Protein AF-A0AAU9W2T2-F1 (afdb_monomer)

Structure (mmCIF, N/CA/C/O backbone):
data_AF-A0AAU9W2T2-F1
#
_entry.id   AF-A0AAU9W2T2-F1
#
loop_
_atom_site.group_PDB
_atom_site.id
_atom_site.type_symbol
_atom_site.label_atom_id
_atom_site.label_alt_id
_atom_site.label_comp_id
_atom_site.label_asym_id
_atom_site.label_entity_id
_atom_site.label_seq_id
_atom_site.pdbx_PDB_ins_code
_atom_site.Cartn_x
_atom_site.Cartn_y
_atom_site.Cartn_z
_atom_site.occupancy
_atom_site.B_iso_or_equiv
_atom_site.auth_seq_id
_atom_site.auth_comp_id
_atom_site.auth_asym_id
_atom_site.auth_atom_id
_atom_site.pdbx_PDB_model_num
ATOM 1 N N . MET A 1 1 ? -5.417 37.706 25.976 1.00 40.97 1 MET A N 1
ATOM 2 C CA . MET A 1 1 ? -5.891 36.341 25.669 1.00 40.97 1 MET A CA 1
ATOM 3 C C . MET A 1 1 ? -4.684 35.536 25.221 1.00 40.97 1 MET A C 1
ATOM 5 O O . MET A 1 1 ? -4.151 35.828 24.162 1.00 40.97 1 MET A O 1
ATOM 9 N N . LYS A 1 2 ? -4.165 34.638 26.066 1.00 41.00 2 LYS A N 1
ATOM 10 C CA . LYS A 1 2 ? -3.092 33.718 25.668 1.00 41.00 2 LYS A CA 1
ATOM 11 C C . LYS A 1 2 ? -3.765 32.559 24.941 1.00 41.00 2 LYS A C 1
ATOM 13 O O . LYS A 1 2 ? -4.546 31.849 25.563 1.00 41.00 2 LYS A O 1
ATOM 18 N N . SER A 1 3 ? -3.516 32.415 23.644 1.00 48.03 3 SER A N 1
ATOM 19 C CA . SER A 1 3 ? -3.861 31.195 22.925 1.00 48.03 3 SER A CA 1
ATOM 20 C C . SER A 1 3 ? -2.948 30.091 23.449 1.00 48.03 3 SER A C 1
ATOM 22 O O . SER A 1 3 ? -1.756 30.076 23.142 1.00 48.03 3 SER A O 1
ATOM 24 N N . SER A 1 4 ? -3.472 29.210 24.295 1.00 47.84 4 SER A N 1
ATOM 25 C CA . SER A 1 4 ? -2.827 27.928 24.542 1.00 47.84 4 SER A CA 1
ATOM 26 C C . SER A 1 4 ? -2.916 27.146 23.237 1.00 47.84 4 SER A C 1
ATOM 28 O O . SER A 1 4 ? -3.968 26.610 22.897 1.00 47.84 4 SER A O 1
ATOM 30 N N . LEU A 1 5 ? -1.836 27.154 22.460 1.00 46.38 5 LEU A N 1
ATOM 31 C CA . LEU A 1 5 ? -1.631 26.088 21.494 1.00 46.38 5 LEU A CA 1
ATOM 32 C C . LEU A 1 5 ? -1.522 24.820 22.340 1.00 46.38 5 LEU A C 1
ATOM 34 O O . LEU A 1 5 ? -0.669 24.754 23.225 1.00 46.38 5 LEU A O 1
ATOM 38 N N . ASN A 1 6 ? -2.464 23.896 22.161 1.00 53.03 6 ASN A N 1
ATOM 39 C CA . ASN A 1 6 ? -2.400 22.592 22.806 1.00 53.03 6 ASN A CA 1
ATOM 40 C C . ASN A 1 6 ? -1.033 21.965 22.494 1.00 53.03 6 ASN A C 1
ATOM 42 O O . ASN A 1 6 ? -0.514 22.148 21.390 1.00 53.03 6 ASN A O 1
ATOM 46 N N . GLU A 1 7 ? -0.456 21.259 23.469 1.00 55.50 7 GLU A N 1
ATOM 47 C CA . GLU A 1 7 ? 0.726 20.418 23.251 1.00 55.50 7 GLU A CA 1
ATOM 48 C C . GLU A 1 7 ? 0.506 19.577 21.977 1.00 55.50 7 GLU A C 1
ATOM 50 O O . GLU A 1 7 ? -0.581 19.003 21.818 1.00 55.50 7 GLU A O 1
ATOM 55 N N . PRO A 1 8 ? 1.471 19.533 21.041 1.00 56.75 8 PRO A N 1
ATOM 56 C CA . PRO A 1 8 ? 1.312 18.754 19.823 1.00 56.75 8 PRO A CA 1
ATOM 57 C C . PRO A 1 8 ? 1.123 17.278 20.187 1.00 56.75 8 PRO A C 1
ATOM 59 O O . PRO A 1 8 ? 1.849 16.735 21.021 1.00 56.75 8 PRO A O 1
ATOM 62 N N . LEU A 1 9 ? 0.142 16.625 19.559 1.00 56.12 9 LEU A N 1
ATOM 63 C CA . LEU A 1 9 ? -0.068 15.187 19.710 1.00 56.12 9 LEU A CA 1
ATOM 64 C C . LEU A 1 9 ? 1.221 14.460 19.305 1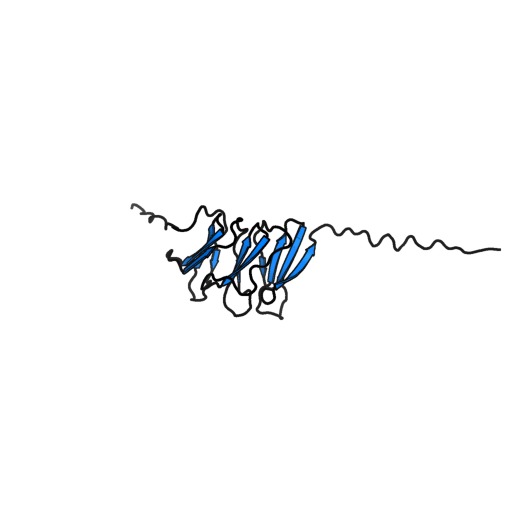.00 56.12 9 LEU A C 1
ATOM 66 O O . LEU A 1 9 ? 1.652 14.535 18.156 1.00 56.12 9 LEU A O 1
ATOM 70 N N . SER A 1 10 ? 1.849 13.782 20.266 1.00 54.06 10 SER A N 1
ATOM 71 C CA . SER A 1 10 ? 3.075 13.024 20.029 1.00 54.06 10 SER A CA 1
ATOM 72 C C . SER A 1 10 ? 2.740 11.672 19.403 1.00 54.06 10 SER A C 1
ATOM 74 O O . SER A 1 10 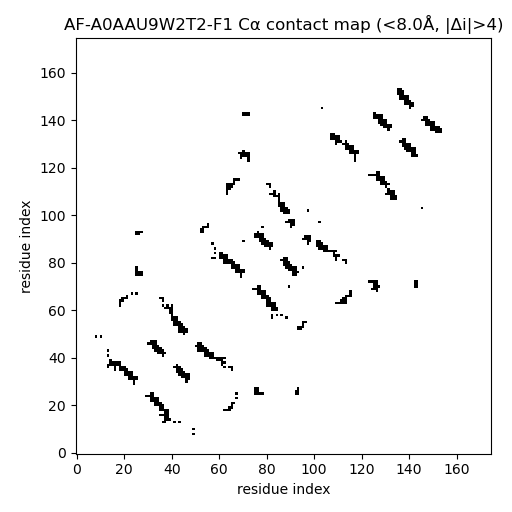? 1.938 10.896 19.929 1.00 54.06 10 SER A O 1
ATOM 76 N N . LEU A 1 11 ? 3.350 11.390 18.256 1.00 53.75 11 LEU A N 1
ATOM 77 C CA . LEU A 1 11 ? 3.197 10.145 17.516 1.00 53.75 11 LEU A CA 1
ATOM 78 C C . LEU A 1 11 ? 4.279 9.167 17.983 1.00 53.75 11 LEU A C 1
ATOM 80 O O . LEU A 1 11 ? 5.299 8.993 17.333 1.00 53.75 11 LEU A O 1
ATOM 84 N N . SER A 1 12 ? 4.075 8.585 19.166 1.00 52.84 12 SER A N 1
ATOM 85 C CA . SER A 1 12 ? 5.102 7.882 19.955 1.00 52.84 12 SER A CA 1
ATOM 86 C C . SER A 1 12 ? 5.726 6.627 19.323 1.00 52.84 12 SER A C 1
ATOM 88 O O . SER A 1 12 ? 6.608 6.036 19.938 1.00 52.84 12 SER A O 1
ATOM 90 N N . THR A 1 13 ? 5.284 6.211 18.137 1.00 58.12 13 THR A N 1
ATOM 91 C CA . THR A 1 13 ? 5.770 5.018 17.423 1.00 58.12 13 THR A CA 1
ATOM 92 C C . THR A 1 13 ? 6.345 5.307 16.039 1.00 58.12 13 THR A C 1
ATOM 94 O O . THR A 1 13 ? 6.837 4.380 15.408 1.00 58.12 13 THR A O 1
ATOM 97 N N . MET A 1 14 ? 6.326 6.559 15.570 1.00 59.22 14 MET A N 1
ATOM 98 C CA . MET A 1 14 ? 6.858 6.905 14.249 1.00 59.22 14 MET A CA 1
ATOM 99 C C . MET A 1 14 ? 8.171 7.667 14.360 1.00 59.22 14 MET A C 1
ATOM 101 O O . MET A 1 14 ? 8.325 8.549 15.210 1.00 59.22 14 MET A O 1
ATOM 105 N N . ASP A 1 15 ? 9.108 7.334 13.477 1.00 68.38 15 ASP A N 1
ATOM 106 C CA . ASP A 1 15 ? 10.300 8.147 13.242 1.00 68.38 15 ASP A CA 1
ATOM 107 C C . ASP A 1 15 ? 9.938 9.395 12.399 1.00 68.38 15 ASP A C 1
ATOM 109 O O . ASP A 1 15 ? 8.770 9.771 12.259 1.00 68.38 15 ASP A O 1
ATOM 113 N N . SER A 1 16 ? 10.932 10.073 11.822 1.00 67.88 16 SER A N 1
ATOM 114 C CA . SER A 1 16 ? 10.726 11.126 10.829 1.00 67.88 16 SER A CA 1
ATOM 115 C C . SER A 1 16 ? 9.729 10.674 9.756 1.00 67.88 16 SER A C 1
ATOM 117 O O . SER A 1 16 ? 9.884 9.604 9.161 1.00 67.88 16 SER A O 1
ATOM 119 N N . VAL A 1 17 ? 8.729 11.521 9.497 1.00 59.62 17 VAL A N 1
ATOM 120 C CA . VAL A 1 17 ? 7.664 11.309 8.508 1.00 59.62 17 VAL A CA 1
ATOM 121 C C . VAL A 1 17 ? 7.961 12.155 7.261 1.00 59.62 17 VAL A C 1
ATOM 123 O O . VAL A 1 17 ? 7.365 13.218 7.088 1.00 59.62 17 VAL A O 1
ATOM 126 N N . PRO A 1 18 ? 8.899 11.769 6.375 1.00 53.12 18 PRO A N 1
ATOM 127 C CA . PRO A 1 18 ? 8.997 12.390 5.056 1.00 53.12 18 PRO A CA 1
ATOM 128 C C . PRO A 1 18 ? 7.986 11.792 4.069 1.00 53.12 18 PRO A C 1
ATOM 130 O O . PRO A 1 18 ? 7.901 12.257 2.933 1.00 53.12 18 PRO A O 1
ATOM 133 N N . GLY A 1 19 ? 7.261 10.749 4.488 1.00 61.41 19 GLY A N 1
ATOM 134 C CA . GLY A 1 19 ? 6.254 10.057 3.703 1.00 61.41 19 GLY A CA 1
ATOM 135 C C . GLY A 1 19 ? 4.952 10.839 3.548 1.00 61.41 19 GLY A C 1
ATOM 136 O O . GLY A 1 19 ? 4.749 11.929 4.084 1.00 61.41 19 GLY A O 1
ATOM 137 N N . GLN A 1 20 ? 4.041 10.256 2.777 1.00 74.56 20 GLN A N 1
ATOM 138 C CA . GLN A 1 20 ? 2.715 10.810 2.563 1.00 74.56 20 GLN A CA 1
ATOM 139 C C . GLN A 1 20 ?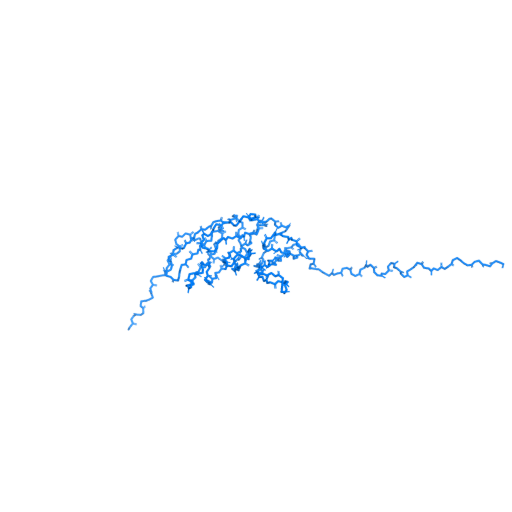 1.818 10.570 3.783 1.00 74.56 20 GLN A C 1
ATOM 141 O O . GLN A 1 20 ? 1.773 9.463 4.314 1.00 74.56 20 GLN A O 1
ATOM 146 N N . VAL A 1 21 ? 1.056 11.595 4.166 1.00 86.88 21 VAL A N 1
ATOM 147 C CA . VAL A 1 21 ? -0.071 11.477 5.098 1.00 86.88 21 VAL A CA 1
ATOM 148 C C . VAL A 1 21 ? -1.365 11.539 4.295 1.00 86.88 21 VAL A C 1
ATOM 150 O O . VAL A 1 21 ? -1.490 12.371 3.389 1.00 86.88 21 VAL A O 1
ATOM 153 N N . ILE A 1 22 ? -2.320 10.671 4.613 1.00 91.56 22 ILE A N 1
ATOM 154 C CA . ILE A 1 22 ? -3.661 10.679 4.018 1.00 91.56 22 ILE A CA 1
ATOM 155 C C . ILE A 1 22 ? -4.730 10.691 5.106 1.00 91.56 22 ILE A C 1
ATOM 157 O O . ILE A 1 22 ? -4.485 10.263 6.232 1.00 91.56 22 ILE A O 1
ATOM 161 N N . ILE A 1 23 ? -5.911 11.187 4.742 1.00 94.06 23 ILE A N 1
ATOM 162 C CA . ILE A 1 23 ? -7.109 11.144 5.576 1.00 94.06 23 ILE A CA 1
ATOM 163 C C . ILE A 1 23 ? -8.196 10.425 4.783 1.00 94.06 23 ILE A C 1
ATOM 165 O O . ILE A 1 23 ? -8.497 10.841 3.662 1.00 94.06 23 ILE A O 1
ATOM 169 N N . SER A 1 24 ? -8.750 9.354 5.343 1.00 92.56 24 SER A N 1
ATOM 170 C CA . SER A 1 24 ? -9.819 8.556 4.735 1.00 92.56 24 SER A CA 1
ATOM 171 C C . SER A 1 24 ? -10.586 7.813 5.819 1.00 92.56 24 SER A C 1
ATOM 173 O O . SER A 1 24 ? -9.996 7.469 6.834 1.00 92.56 24 SER A O 1
ATOM 175 N N . ASP A 1 25 ? -11.864 7.542 5.572 1.00 93.81 25 ASP A N 1
ATOM 176 C CA . ASP A 1 25 ? -12.623 6.529 6.312 1.00 93.81 25 ASP A CA 1
ATOM 177 C C . ASP A 1 25 ? -12.106 5.162 5.850 1.00 93.81 25 ASP A C 1
ATOM 179 O O . ASP A 1 25 ? -12.446 4.699 4.756 1.00 93.81 25 ASP A O 1
ATOM 183 N N . VAL A 1 26 ? -11.127 4.616 6.568 1.00 93.00 26 VAL A N 1
ATOM 184 C CA . VAL A 1 26 ? -10.370 3.431 6.133 1.00 93.00 26 VAL A CA 1
ATOM 185 C C . VAL A 1 26 ? -10.959 2.145 6.703 1.00 93.00 26 VAL A C 1
ATOM 187 O O . VAL A 1 26 ? -10.819 1.088 6.096 1.00 93.00 26 VAL A O 1
ATOM 190 N N . ASN A 1 27 ? -11.646 2.234 7.841 1.00 91.25 27 ASN A N 1
ATOM 191 C CA . ASN A 1 27 ? -12.319 1.106 8.481 1.00 91.25 27 ASN A CA 1
ATOM 192 C C . ASN A 1 27 ? -13.841 1.086 8.218 1.00 91.25 27 ASN A C 1
ATOM 194 O O . ASN A 1 27 ? -14.520 0.167 8.674 1.00 91.25 27 ASN A O 1
ATOM 198 N N . GLN A 1 28 ? -14.368 2.072 7.482 1.00 90.88 28 GLN A N 1
ATOM 199 C CA . GLN A 1 28 ? -15.783 2.228 7.128 1.00 90.88 28 GLN A CA 1
ATOM 200 C C . GLN A 1 28 ? -16.728 2.368 8.323 1.00 90.88 28 GLN A C 1
ATOM 202 O O . GLN A 1 28 ? -17.898 1.974 8.256 1.00 90.88 28 GLN A O 1
ATOM 207 N N . ASP A 1 29 ? -16.248 2.945 9.424 1.00 92.38 29 ASP A N 1
ATOM 208 C CA . ASP A 1 29 ? -17.088 3.236 10.585 1.00 92.38 29 ASP A CA 1
ATOM 209 C C . ASP A 1 29 ? -17.856 4.571 10.460 1.00 92.38 29 ASP A C 1
ATOM 211 O O . ASP A 1 29 ? -18.717 4.883 11.295 1.00 92.38 29 ASP A O 1
ATOM 215 N N . GLY A 1 30 ? -17.615 5.325 9.381 1.00 93.94 30 GLY A N 1
ATOM 216 C CA . GLY A 1 30 ? -18.230 6.621 9.100 1.00 93.94 30 GLY A CA 1
ATOM 217 C C . GLY A 1 30 ? -17.481 7.811 9.705 1.00 93.94 30 GLY A C 1
ATOM 218 O O . GLY A 1 30 ? -17.946 8.952 9.576 1.00 93.94 30 GLY A O 1
ATOM 219 N N . LEU A 1 31 ? -16.351 7.576 10.371 1.00 94.94 31 LEU A N 1
ATOM 220 C CA . LEU A 1 31 ? -15.393 8.585 10.808 1.00 94.94 31 LEU A CA 1
ATOM 221 C C . LEU A 1 31 ? -14.164 8.569 9.889 1.00 94.94 31 LEU A C 1
ATOM 223 O O . LEU A 1 31 ? -14.071 7.788 8.957 1.00 94.94 31 LEU A O 1
ATOM 227 N N . LEU A 1 32 ? -13.281 9.556 10.053 1.00 95.25 32 LEU A N 1
ATOM 228 C CA . LEU A 1 32 ? -12.062 9.646 9.251 1.00 95.25 32 LEU A CA 1
ATOM 229 C C . LEU A 1 32 ? -10.858 9.250 10.096 1.00 95.25 32 LEU A C 1
ATOM 231 O O . LEU A 1 32 ? -10.692 9.737 11.219 1.00 95.25 32 LEU A O 1
ATOM 235 N N . GLU A 1 33 ? -9.944 8.510 9.487 1.00 95.44 33 GLU A N 1
ATOM 236 C CA . GLU A 1 33 ? -8.657 8.159 10.063 1.00 95.44 33 GLU A CA 1
ATOM 237 C C . GLU A 1 33 ? -7.524 8.870 9.324 1.00 95.44 33 GLU A C 1
ATOM 239 O O . GLU A 1 33 ? -7.611 9.225 8.147 1.00 95.44 33 GLU A O 1
ATOM 244 N N . ILE A 1 34 ? -6.427 9.076 10.040 1.00 94.06 34 ILE A N 1
ATOM 245 C CA . ILE A 1 34 ? -5.150 9.561 9.542 1.00 94.06 34 ILE A CA 1
ATOM 246 C C . ILE A 1 34 ? -4.253 8.346 9.353 1.00 94.06 34 ILE A C 1
ATOM 248 O O . ILE A 1 34 ? -3.947 7.656 10.327 1.00 94.06 34 ILE A O 1
ATOM 252 N N . LEU A 1 35 ? -3.773 8.133 8.131 1.00 93.56 35 LEU A N 1
ATOM 253 C CA . LEU A 1 35 ? -2.706 7.175 7.873 1.00 93.56 35 LEU A CA 1
ATOM 254 C C . LEU A 1 35 ? -1.415 7.916 7.561 1.00 93.56 35 LEU A C 1
ATOM 256 O O . LEU A 1 35 ? -1.389 8.844 6.745 1.00 93.56 35 LEU A O 1
ATOM 260 N N . ALA A 1 36 ? -0.337 7.482 8.198 1.00 90.69 36 ALA A N 1
ATOM 261 C CA . ALA A 1 36 ? 0.998 8.014 7.991 1.00 90.69 36 ALA A CA 1
ATOM 262 C C . ALA A 1 36 ? 2.008 6.871 7.888 1.00 90.69 36 ALA A C 1
ATOM 264 O O . ALA A 1 36 ? 1.841 5.830 8.522 1.00 90.69 36 ALA A O 1
ATOM 265 N N . ILE A 1 37 ? 3.065 7.092 7.107 1.00 87.44 37 ILE A N 1
ATOM 266 C CA . ILE A 1 37 ? 4.187 6.164 6.953 1.00 87.44 37 ILE A CA 1
ATOM 267 C C . ILE A 1 37 ? 5.514 6.868 7.254 1.00 87.44 37 ILE A C 1
ATOM 269 O O . ILE A 1 37 ? 5.734 7.993 6.792 1.00 87.44 37 ILE A O 1
ATOM 273 N N . ASP A 1 38 ? 6.378 6.235 8.048 1.00 84.25 38 ASP A N 1
ATOM 274 C CA . ASP A 1 38 ? 7.710 6.754 8.384 1.00 84.25 38 ASP A CA 1
ATOM 275 C C . ASP A 1 38 ? 8.822 6.174 7.486 1.00 84.25 38 ASP A C 1
ATOM 277 O O . ASP A 1 38 ? 8.590 5.333 6.618 1.00 84.25 38 ASP A O 1
ATOM 281 N N . ASN A 1 39 ? 10.058 6.644 7.677 1.00 79.75 39 ASN A N 1
ATOM 282 C CA . ASN A 1 39 ? 11.232 6.154 6.936 1.00 79.75 39 ASN A CA 1
ATOM 283 C C . ASN A 1 39 ? 11.614 4.697 7.207 1.00 79.75 39 ASN A C 1
ATOM 285 O O . ASN A 1 39 ? 12.401 4.130 6.446 1.00 79.75 39 ASN A O 1
ATOM 289 N N . SER A 1 40 ? 11.122 4.141 8.310 1.00 81.19 40 SER A N 1
ATOM 290 C CA . SER A 1 40 ? 11.358 2.758 8.714 1.00 81.19 40 SER A CA 1
ATOM 291 C C . SER A 1 40 ? 10.245 1.830 8.223 1.00 81.19 40 SER A C 1
ATOM 293 O O . SER A 1 40 ? 10.204 0.674 8.636 1.00 81.19 40 SER A O 1
ATOM 295 N N . ASP A 1 41 ? 9.367 2.331 7.344 1.00 84.12 41 ASP A N 1
ATOM 296 C CA . ASP A 1 41 ? 8.239 1.610 6.760 1.00 84.12 41 ASP A CA 1
ATOM 297 C C . ASP A 1 41 ? 7.197 1.158 7.791 1.00 84.12 41 ASP A C 1
ATOM 299 O O . ASP A 1 41 ? 6.430 0.216 7.564 1.00 84.12 41 ASP A O 1
ATOM 303 N N . ASN A 1 42 ? 7.129 1.877 8.915 1.00 89.38 42 ASN A N 1
ATOM 304 C CA . ASN A 1 42 ? 6.028 1.754 9.856 1.00 89.38 42 ASN A CA 1
ATOM 305 C C . ASN A 1 42 ? 4.855 2.593 9.369 1.00 89.38 42 ASN A C 1
ATOM 307 O O . ASN A 1 42 ? 4.988 3.788 9.094 1.00 89.38 42 ASN A O 1
ATOM 311 N N . ILE A 1 43 ? 3.697 1.956 9.309 1.00 91.81 43 ILE A N 1
ATOM 312 C CA . ILE A 1 43 ? 2.418 2.552 8.973 1.00 91.81 43 ILE A CA 1
ATOM 313 C C . ILE A 1 43 ? 1.615 2.651 10.260 1.00 91.81 43 ILE A C 1
ATOM 315 O O . ILE A 1 43 ? 1.415 1.654 10.954 1.00 91.81 43 ILE A O 1
ATOM 319 N N . ALA A 1 44 ? 1.129 3.848 10.559 1.00 92.94 44 ALA A N 1
ATOM 320 C CA . ALA A 1 44 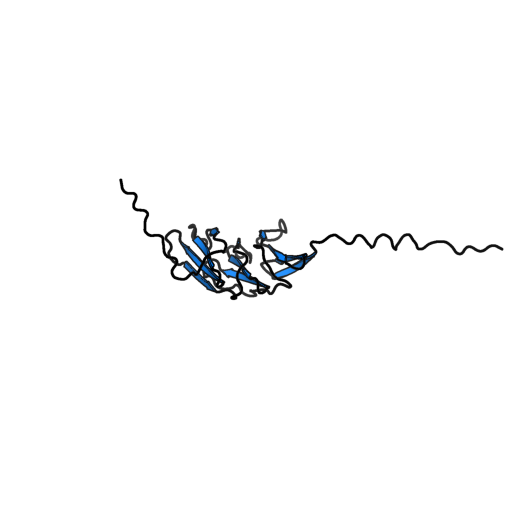? 0.199 4.077 11.651 1.00 92.94 44 ALA A CA 1
ATOM 321 C C . ALA A 1 44 ? -1.134 4.563 11.094 1.00 92.94 44 ALA A C 1
ATOM 323 O O . ALA A 1 44 ? -1.162 5.509 10.301 1.00 92.94 44 ALA A O 1
ATOM 324 N N . CYS A 1 45 ? -2.220 3.959 11.565 1.00 94.62 45 CYS A N 1
ATOM 325 C CA . CYS A 1 45 ? -3.578 4.437 11.364 1.00 94.62 45 CYS A CA 1
ATOM 326 C C . CYS A 1 45 ? -4.143 4.938 12.690 1.00 94.62 45 CYS A C 1
ATOM 328 O O . CYS A 1 45 ? -4.116 4.236 13.708 1.00 94.62 45 CYS A O 1
ATOM 330 N N . LYS A 1 46 ? -4.635 6.174 12.696 1.00 94.19 46 LYS A N 1
ATOM 331 C CA . LYS A 1 46 ? -5.137 6.845 13.893 1.00 94.19 46 LYS A CA 1
ATOM 332 C C . LYS A 1 46 ? -6.462 7.526 13.640 1.00 94.19 46 LYS A C 1
ATOM 334 O O . LYS A 1 46 ? -6.654 8.096 12.578 1.00 94.19 46 LYS A O 1
ATOM 339 N N . ASP A 1 47 ? -7.319 7.579 14.649 1.00 93.81 47 ASP A N 1
ATOM 340 C CA . ASP A 1 47 ? -8.488 8.455 14.586 1.00 93.81 47 ASP A CA 1
ATOM 341 C C . ASP A 1 47 ? -8.070 9.944 14.617 1.00 93.81 47 ASP A C 1
ATOM 343 O O . ASP A 1 47 ? -6.925 10.297 14.936 1.00 93.81 47 ASP A O 1
ATOM 347 N N . LEU A 1 48 ? -9.011 10.853 14.337 1.00 91.50 48 LEU A N 1
ATOM 348 C CA . LEU A 1 48 ? -8.757 12.304 14.396 1.00 91.50 48 LEU A CA 1
ATOM 349 C C . LEU A 1 48 ? -8.394 12.829 15.799 1.00 91.50 48 LEU A C 1
ATOM 351 O O . LEU A 1 48 ? -7.942 13.968 15.925 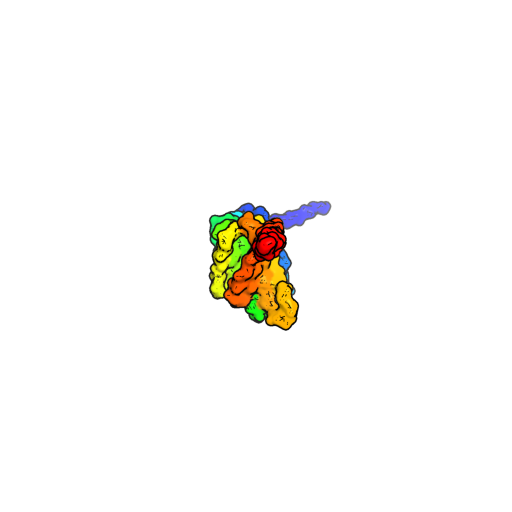1.00 91.50 48 LEU A O 1
ATOM 355 N N . ASN A 1 49 ? -8.577 12.029 16.853 1.00 89.88 49 ASN A N 1
ATOM 356 C CA . ASN A 1 49 ? -8.176 12.364 18.220 1.00 89.88 49 ASN A CA 1
ATOM 357 C C . ASN A 1 49 ? -6.753 11.871 18.548 1.00 89.88 49 ASN A C 1
ATOM 359 O O . ASN A 1 49 ? -6.254 12.112 19.649 1.00 89.88 49 ASN A O 1
ATOM 363 N N . GLY A 1 50 ? -6.087 11.191 17.609 1.00 86.50 50 GLY A N 1
ATOM 364 C CA . GLY A 1 50 ? -4.740 10.648 17.758 1.00 86.50 50 GLY A CA 1
ATOM 365 C C . GLY A 1 50 ? -4.673 9.266 18.419 1.00 86.50 50 GLY A C 1
ATOM 366 O O . GLY A 1 50 ? -3.559 8.790 18.690 1.00 86.50 50 GLY A O 1
ATOM 367 N N . LYS A 1 51 ? -5.816 8.615 18.672 1.00 91.69 51 LYS A N 1
ATOM 368 C CA . LYS A 1 51 ? -5.885 7.238 19.177 1.00 91.69 51 LYS A CA 1
ATOM 369 C C . LYS A 1 51 ? -5.442 6.277 18.078 1.00 91.69 51 LYS A C 1
ATOM 371 O O . LYS A 1 51 ? -5.895 6.382 16.945 1.00 91.69 51 LYS A O 1
ATOM 376 N N . MET A 1 52 ? -4.576 5.327 18.428 1.00 93.50 52 MET A N 1
ATOM 377 C CA . MET A 1 52 ? -4.157 4.273 17.504 1.00 93.50 52 MET A CA 1
ATOM 378 C C . MET A 1 52 ? -5.329 3.345 17.175 1.00 93.50 52 MET A C 1
ATOM 380 O O . MET A 1 52 ? -5.963 2.818 18.094 1.00 93.50 52 MET A O 1
ATOM 384 N N . VAL A 1 53 ? -5.593 3.164 15.881 1.00 94.31 53 VAL A N 1
ATOM 385 C CA . VAL A 1 53 ? -6.517 2.154 15.348 1.00 94.31 53 VAL A CA 1
ATOM 386 C C . VAL A 1 53 ? -5.734 0.868 15.101 1.00 94.31 53 VAL A C 1
ATOM 388 O O . VAL A 1 53 ? -6.024 -0.150 15.722 1.00 94.31 53 VAL A O 1
ATOM 391 N N . TRP A 1 54 ? -4.676 0.948 14.293 1.00 96.06 54 TRP A N 1
ATOM 392 C CA . TRP A 1 54 ? -3.739 -0.145 14.044 1.00 96.06 54 TRP A CA 1
ATOM 393 C C . TRP A 1 54 ? -2.361 0.389 13.648 1.00 96.06 54 TRP A C 1
ATOM 395 O O . TRP A 1 54 ? -2.203 1.544 13.245 1.00 96.06 54 TRP A O 1
ATOM 405 N N . GLU A 1 55 ? -1.360 -0.479 13.754 1.00 94.81 55 GLU A N 1
ATOM 406 C CA . GLU A 1 55 ? -0.006 -0.245 13.265 1.00 94.81 55 GLU A CA 1
ATOM 407 C C . GLU A 1 55 ? 0.494 -1.476 12.509 1.00 94.81 55 GLU A C 1
ATOM 409 O O . GLU A 1 55 ? 0.173 -2.612 12.862 1.00 94.81 55 GLU A O 1
ATOM 414 N N . ALA A 1 56 ? 1.272 -1.242 11.460 1.00 93.94 56 ALA A N 1
ATOM 415 C CA . ALA A 1 56 ? 1.867 -2.288 10.645 1.00 93.94 56 ALA A CA 1
ATOM 416 C C . ALA A 1 56 ? 3.274 -1.877 10.219 1.00 93.94 56 ALA A C 1
ATOM 418 O O . ALA A 1 56 ? 3.570 -0.695 10.071 1.00 93.94 56 ALA A O 1
ATOM 419 N N . THR A 1 57 ? 4.133 -2.857 9.970 1.00 91.81 57 THR A N 1
ATOM 420 C CA . THR A 1 57 ? 5.458 -2.624 9.392 1.00 91.81 57 THR A CA 1
ATOM 421 C C . THR A 1 57 ? 5.521 -3.355 8.064 1.00 91.81 57 THR A C 1
ATOM 423 O O . THR A 1 57 ? 5.322 -4.573 8.014 1.00 91.81 57 THR A O 1
ATOM 426 N N . VAL A 1 58 ? 5.785 -2.616 6.990 1.00 88.38 58 VAL A N 1
ATOM 427 C CA . VAL A 1 58 ? 6.124 -3.196 5.684 1.00 88.38 58 VAL A CA 1
ATOM 428 C C . VAL A 1 58 ? 7.646 -3.231 5.518 1.00 88.38 58 VAL A C 1
ATOM 430 O O . VAL A 1 58 ? 8.382 -2.820 6.413 1.00 88.38 58 VAL A O 1
ATOM 433 N N . SER A 1 59 ? 8.158 -3.838 4.445 1.00 83.69 59 SER A N 1
ATOM 434 C CA . SER A 1 59 ? 9.603 -4.074 4.317 1.00 83.69 59 SER A CA 1
ATOM 435 C C . SER A 1 59 ? 10.444 -2.796 4.421 1.00 83.69 59 SER A C 1
ATOM 437 O O . SER A 1 59 ? 10.107 -1.785 3.819 1.00 83.69 59 SER A O 1
ATOM 439 N N . SER A 1 60 ? 11.577 -2.891 5.132 1.00 69.75 60 SER A N 1
ATOM 440 C CA . SER A 1 60 ? 12.437 -1.783 5.581 1.00 69.75 60 SER A CA 1
ATOM 441 C C . SER A 1 60 ? 13.344 -1.198 4.479 1.00 69.75 60 SER A C 1
ATOM 443 O O . SER A 1 60 ? 14.573 -1.340 4.526 1.00 69.75 60 SER A O 1
ATOM 445 N N . SER A 1 61 ? 12.765 -0.600 3.444 1.00 70.12 61 SER A N 1
ATOM 446 C CA . SER A 1 61 ? 13.502 -0.023 2.309 1.00 70.12 61 SER A CA 1
ATOM 447 C C . SER A 1 61 ? 13.065 1.382 1.883 1.00 70.12 61 SER A C 1
ATOM 449 O O . SER A 1 61 ? 13.564 1.882 0.876 1.00 70.12 61 SER A O 1
ATOM 451 N N . SER A 1 62 ? 12.229 2.042 2.680 1.00 73.19 62 SER A N 1
ATOM 452 C CA . SER A 1 62 ? 11.528 3.296 2.409 1.00 73.19 62 SER A CA 1
ATOM 453 C C . SER A 1 62 ? 10.422 3.178 1.354 1.00 73.19 62 SER A C 1
ATOM 455 O O . SER A 1 62 ? 10.604 2.661 0.247 1.00 73.19 62 SER A O 1
ATOM 457 N N . ALA A 1 63 ? 9.254 3.708 1.704 1.00 76.69 63 ALA A N 1
ATOM 458 C CA . ALA A 1 63 ? 8.052 3.697 0.889 1.00 76.69 63 ALA A CA 1
ATOM 459 C C . ALA A 1 63 ? 7.885 4.944 0.011 1.00 76.69 63 ALA A C 1
ATOM 461 O O . ALA A 1 63 ? 8.243 6.066 0.363 1.00 76.69 63 ALA A O 1
ATOM 462 N N . SER A 1 64 ? 7.248 4.745 -1.142 1.00 76.50 64 SER A N 1
ATOM 463 C CA . SER A 1 64 ? 6.925 5.792 -2.123 1.00 76.50 64 SER A CA 1
ATOM 464 C C . SER A 1 64 ? 5.618 6.553 -1.832 1.00 76.50 64 SER A C 1
ATOM 466 O O . SER A 1 64 ? 5.286 7.506 -2.543 1.00 76.50 64 SER A O 1
ATOM 468 N N . GLY A 1 65 ? 4.868 6.148 -0.802 1.00 85.81 65 GLY A N 1
ATOM 469 C CA . GLY A 1 65 ? 3.603 6.753 -0.372 1.00 85.81 65 GLY A CA 1
ATOM 470 C C . GLY A 1 65 ? 2.495 5.722 -0.144 1.00 85.81 65 GLY A C 1
ATOM 471 O O . GLY A 1 65 ? 2.706 4.523 -0.327 1.00 85.81 65 GLY A O 1
ATOM 472 N N . ILE A 1 66 ? 1.314 6.213 0.243 1.00 90.88 66 ILE A N 1
ATOM 473 C CA . ILE A 1 66 ? 0.142 5.400 0.595 1.00 90.88 66 ILE A CA 1
ATOM 474 C C . ILE A 1 66 ? -1.086 5.813 -0.229 1.00 90.88 66 ILE A C 1
ATOM 476 O O . ILE A 1 66 ? -1.291 6.992 -0.549 1.00 90.88 66 ILE A O 1
ATOM 480 N N . ARG A 1 67 ? -1.907 4.838 -0.614 1.00 93.81 67 ARG A N 1
ATOM 481 C CA . ARG A 1 67 ? -3.215 5.032 -1.262 1.00 93.81 67 ARG A CA 1
ATOM 482 C C . ARG A 1 67 ? -4.254 4.181 -0.551 1.00 93.81 67 ARG A C 1
ATOM 484 O O . ARG A 1 67 ? -3.892 3.154 0.001 1.00 93.81 67 ARG A O 1
ATOM 491 N N . VAL A 1 68 ? -5.514 4.606 -0.588 1.00 93.81 68 VAL A N 1
ATOM 492 C CA . VAL A 1 68 ? -6.635 3.849 -0.022 1.00 93.81 68 VAL A CA 1
ATOM 493 C C . VAL A 1 68 ? -7.687 3.623 -1.096 1.00 93.81 68 VAL A C 1
ATOM 495 O O . VAL A 1 68 ? -8.040 4.571 -1.804 1.00 93.81 68 VAL A O 1
ATOM 498 N N . ALA A 1 69 ? -8.123 2.375 -1.251 1.00 93.25 69 ALA A N 1
ATOM 499 C CA . ALA A 1 69 ? -9.188 1.966 -2.162 1.00 93.25 69 ALA A CA 1
ATOM 500 C C . ALA A 1 69 ? -9.655 0.538 -1.844 1.00 93.25 69 ALA A C 1
ATOM 502 O O . ALA A 1 69 ? -8.905 -0.215 -1.242 1.00 93.25 69 ALA A O 1
ATOM 503 N N . ASP A 1 70 ? -10.834 0.174 -2.343 1.00 93.44 70 ASP A N 1
ATOM 504 C CA . ASP A 1 70 ? -11.319 -1.209 -2.445 1.00 93.44 70 ASP A CA 1
ATOM 505 C C . ASP A 1 70 ? -10.547 -1.948 -3.557 1.00 93.44 70 ASP A C 1
ATOM 507 O O . ASP A 1 70 ? -10.808 -1.788 -4.761 1.00 93.44 70 ASP A O 1
ATOM 511 N N . VAL A 1 71 ? -9.495 -2.652 -3.155 1.00 94.38 71 VAL A N 1
ATOM 512 C CA . VAL A 1 71 ? -8.538 -3.353 -4.012 1.00 94.38 71 VAL A CA 1
ATOM 513 C C . VAL A 1 71 ? -9.019 -4.753 -4.336 1.00 94.38 71 VAL A C 1
ATOM 515 O O . VAL A 1 71 ? -8.791 -5.197 -5.460 1.00 94.38 71 VAL A O 1
ATOM 518 N N . ASP A 1 72 ? -9.662 -5.460 -3.414 1.00 92.44 72 ASP A N 1
ATOM 519 C CA . ASP A 1 72 ? -10.124 -6.828 -3.663 1.00 92.44 72 ASP A CA 1
ATOM 520 C C . ASP A 1 72 ? -11.610 -6.926 -4.051 1.00 92.44 72 ASP A C 1
ATOM 522 O O . ASP A 1 72 ? -12.053 -7.970 -4.530 1.00 92.44 72 ASP A O 1
ATOM 526 N N . GLY A 1 73 ? -12.353 -5.822 -4.011 1.00 90.38 73 GLY A N 1
ATOM 527 C CA . GLY A 1 73 ? -13.746 -5.751 -4.441 1.00 90.38 73 GLY A CA 1
ATOM 528 C C . GL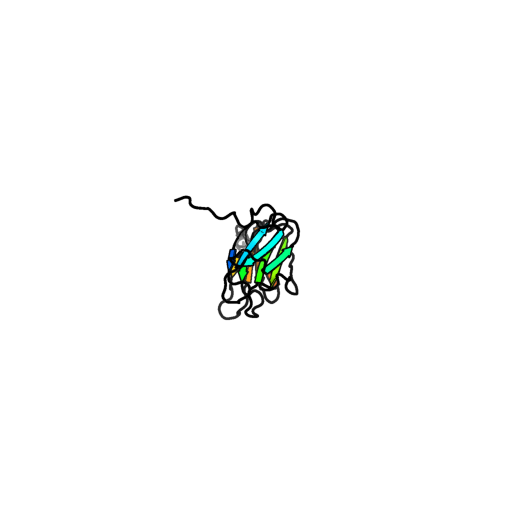Y A 1 73 ? -14.737 -6.283 -3.412 1.00 90.38 73 GLY A C 1
ATOM 529 O O . GLY A 1 73 ? -15.892 -6.526 -3.789 1.00 90.38 73 GLY A O 1
ATOM 530 N N . ASP A 1 74 ? -14.321 -6.516 -2.166 1.00 91.25 74 ASP A N 1
ATOM 531 C CA . ASP A 1 74 ? -15.204 -6.973 -1.091 1.00 91.25 74 ASP A CA 1
ATOM 532 C C . ASP A 1 74 ? -16.053 -5.838 -0.486 1.00 91.25 74 ASP A C 1
ATOM 534 O O . ASP A 1 74 ? -17.041 -6.087 0.217 1.00 91.25 74 ASP A O 1
ATOM 538 N N . GLY A 1 75 ? -15.738 -4.598 -0.863 1.00 89.44 75 GLY A N 1
ATOM 539 C CA . GLY A 1 75 ? -16.427 -3.395 -0.439 1.00 89.44 75 GLY A CA 1
ATOM 540 C C . GLY A 1 75 ? -15.821 -2.737 0.793 1.00 89.44 75 GLY A C 1
ATOM 541 O O . GLY A 1 75 ? -16.310 -1.663 1.133 1.00 89.44 75 GLY A O 1
ATOM 542 N N . PHE A 1 76 ? -14.790 -3.310 1.418 1.00 92.25 76 PHE A N 1
ATOM 543 C CA . PHE A 1 76 ? -13.937 -2.678 2.423 1.00 92.25 76 PHE A CA 1
ATOM 544 C C . PHE A 1 76 ? -12.795 -1.900 1.746 1.00 92.25 76 PHE A C 1
ATOM 546 O O . PHE A 1 76 ? -12.656 -1.895 0.526 1.00 92.25 76 PHE A O 1
ATOM 553 N N . MET A 1 77 ? -12.099 -1.057 2.514 1.00 94.38 77 MET A N 1
ATOM 554 C CA . MET A 1 77 ? -10.985 -0.264 1.987 1.00 94.38 77 MET A CA 1
ATOM 555 C C . MET A 1 77 ? -9.659 -0.892 2.401 1.00 94.38 77 MET A C 1
ATOM 557 O O . MET A 1 77 ? -9.479 -1.249 3.562 1.00 94.38 77 MET A O 1
ATOM 561 N N . GLU A 1 78 ? -8.678 -0.868 1.503 1.00 96.31 78 GLU A N 1
ATOM 562 C CA . GLU A 1 78 ? -7.315 -1.305 1.783 1.00 96.31 78 GLU A CA 1
ATOM 563 C C . GLU A 1 78 ? -6.311 -0.167 1.640 1.00 96.31 78 GLU A C 1
ATOM 565 O O . GLU A 1 78 ? -6.440 0.717 0.789 1.00 96.31 78 GLU A O 1
ATOM 570 N N . ALA A 1 79 ? -5.239 -0.237 2.425 1.00 95.50 79 ALA A N 1
ATOM 571 C CA . ALA A 1 79 ? -4.054 0.589 2.275 1.00 95.50 79 ALA A CA 1
ATOM 572 C C . ALA A 1 79 ? -3.055 -0.054 1.300 1.00 95.50 79 ALA A C 1
ATOM 574 O O . ALA A 1 79 ? -2.519 -1.132 1.549 1.00 95.50 79 ALA A O 1
ATOM 575 N N . VAL A 1 80 ? -2.741 0.644 0.210 1.00 95.75 80 VAL A N 1
ATOM 576 C CA . VAL A 1 80 ? -1.751 0.242 -0.796 1.00 95.75 80 VAL A CA 1
ATOM 577 C C . VAL A 1 80 ? -0.447 0.999 -0.578 1.00 95.75 80 VAL A C 1
ATOM 579 O O . VAL A 1 80 ? -0.429 2.235 -0.606 1.00 95.75 80 VAL A O 1
ATOM 582 N N . VAL A 1 81 ? 0.655 0.264 -0.422 1.00 93.94 81 VAL A N 1
ATOM 583 C CA . VAL A 1 81 ? 1.986 0.825 -0.150 1.00 93.94 81 VAL A CA 1
ATOM 584 C C . VAL A 1 81 ? 3.030 0.186 -1.057 1.00 93.94 81 VAL A C 1
ATOM 586 O O . VAL A 1 81 ? 3.202 -1.027 -1.062 1.00 93.94 81 VAL A O 1
ATOM 589 N N . ALA A 1 82 ? 3.762 1.001 -1.817 1.00 91.75 82 ALA A N 1
ATOM 590 C CA . ALA A 1 82 ? 4.885 0.525 -2.625 1.00 91.75 82 ALA A CA 1
ATOM 591 C C . ALA A 1 82 ? 6.220 0.926 -1.994 1.00 91.75 82 ALA A C 1
ATOM 593 O O . ALA A 1 82 ? 6.451 2.114 -1.747 1.00 91.75 82 ALA A O 1
ATOM 594 N N . THR A 1 83 ? 7.100 -0.049 -1.791 1.00 90.44 83 THR A N 1
ATOM 595 C CA . THR A 1 83 ? 8.415 0.091 -1.153 1.00 90.44 83 THR A CA 1
ATOM 596 C C . THR A 1 83 ? 9.549 0.042 -2.181 1.00 90.44 83 THR A C 1
ATOM 598 O O . THR A 1 83 ? 9.424 -0.555 -3.260 1.00 90.44 83 THR A O 1
ATOM 601 N N . PHE A 1 84 ? 10.676 0.698 -1.892 1.00 88.75 84 PHE A N 1
ATOM 602 C CA . PHE A 1 84 ? 11.785 0.813 -2.851 1.00 88.75 84 PHE A CA 1
ATOM 603 C C . PHE A 1 84 ? 12.498 -0.519 -3.126 1.00 88.75 84 PHE A C 1
ATOM 605 O O . PHE A 1 84 ? 13.103 -0.676 -4.188 1.00 88.75 84 PHE A O 1
ATOM 612 N N . ASP A 1 85 ? 12.379 -1.509 -2.241 1.00 90.62 85 ASP A N 1
ATOM 613 C CA . ASP A 1 85 ? 12.830 -2.892 -2.454 1.00 90.62 85 ASP A CA 1
ATOM 614 C C . ASP A 1 85 ? 11.952 -3.707 -3.420 1.00 90.62 85 ASP A C 1
ATOM 616 O O . ASP A 1 85 ? 12.189 -4.907 -3.614 1.00 90.62 85 ASP A O 1
ATOM 620 N N . ARG A 1 86 ? 11.038 -3.027 -4.123 1.00 93.06 86 ARG A N 1
ATOM 621 C CA . ARG A 1 86 ? 10.186 -3.550 -5.198 1.00 93.06 86 ARG A CA 1
ATOM 622 C C . ARG A 1 86 ? 9.024 -4.393 -4.700 1.00 93.06 86 ARG A C 1
ATOM 624 O O . ARG A 1 86 ? 8.572 -5.262 -5.441 1.00 93.06 86 ARG A O 1
ATOM 631 N N . TYR A 1 87 ? 8.524 -4.155 -3.495 1.00 93.94 87 TYR A N 1
ATOM 632 C CA . TYR A 1 87 ? 7.269 -4.760 -3.066 1.00 93.94 87 TYR A CA 1
ATOM 633 C C . TYR A 1 87 ? 6.116 -3.768 -3.156 1.00 93.94 87 TYR A C 1
ATOM 635 O O . TYR A 1 87 ? 6.252 -2.578 -2.878 1.00 93.94 87 TYR A O 1
ATOM 643 N N . LEU A 1 88 ? 4.968 -4.283 -3.579 1.00 95.12 88 LEU A N 1
ATOM 644 C CA . LEU A 1 88 ? 3.684 -3.615 -3.474 1.00 95.12 88 LEU A CA 1
ATOM 645 C C . LEU A 1 88 ? 2.868 -4.382 -2.437 1.00 95.12 88 LEU A C 1
ATOM 647 O O . LEU A 1 88 ? 2.587 -5.567 -2.616 1.00 95.12 88 LEU A O 1
ATOM 651 N N . TRP A 1 89 ? 2.553 -3.704 -1.347 1.00 95.88 89 TRP A N 1
ATOM 652 C CA . TRP A 1 89 ? 1.801 -4.195 -0.205 1.00 95.88 89 TRP A CA 1
ATOM 653 C C . TRP A 1 89 ? 0.362 -3.708 -0.295 1.00 95.88 89 TRP A C 1
ATOM 655 O O . TRP A 1 89 ? 0.112 -2.582 -0.730 1.00 95.88 89 TRP A O 1
ATOM 665 N N . VAL A 1 90 ? -0.558 -4.553 0.152 1.00 97.00 90 VAL A N 1
ATOM 666 C CA . VAL A 1 90 ? -1.968 -4.215 0.329 1.00 97.00 90 VAL A CA 1
ATOM 667 C C . VAL A 1 90 ? -2.368 -4.720 1.706 1.00 97.00 90 VAL A C 1
ATOM 669 O O . VAL A 1 90 ? -2.150 -5.895 2.016 1.00 97.00 90 VAL A O 1
ATOM 672 N N . LEU A 1 91 ? -2.849 -3.812 2.549 1.00 97.12 91 LEU A N 1
ATOM 673 C CA . LEU A 1 91 ? -3.204 -4.073 3.937 1.00 97.12 91 LEU A CA 1
ATOM 674 C C . LEU A 1 91 ? -4.687 -3.763 4.150 1.00 97.12 91 LEU A C 1
ATOM 676 O O . LEU A 1 91 ? -5.160 -2.735 3.674 1.00 97.12 91 LEU A O 1
ATOM 680 N N . GLU A 1 92 ? -5.384 -4.624 4.885 1.00 97.00 92 GLU A N 1
ATOM 681 C CA . GLU A 1 92 ? -6.755 -4.422 5.359 1.00 97.00 92 GLU A CA 1
ATOM 682 C C . GLU A 1 92 ? -6.864 -3.068 6.075 1.00 97.00 92 GLU A C 1
ATOM 684 O O . GLU A 1 92 ? -6.026 -2.726 6.919 1.00 97.00 92 GLU A O 1
ATOM 689 N N . GLY A 1 93 ? -7.878 -2.277 5.734 1.00 94.94 93 GLY A N 1
ATOM 690 C CA . GLY A 1 93 ? -8.027 -0.925 6.260 1.00 94.94 93 GLY A CA 1
ATOM 691 C C . GLY A 1 93 ? -8.465 -0.846 7.718 1.00 94.94 93 GLY A C 1
ATOM 692 O O . GLY A 1 93 ? -8.158 0.133 8.395 1.00 94.94 93 GLY A O 1
ATOM 693 N N . ASP A 1 94 ? -9.129 -1.874 8.236 1.00 95.00 94 ASP A N 1
ATOM 694 C CA . ASP A 1 94 ? -9.616 -1.940 9.615 1.00 95.00 94 ASP A CA 1
ATOM 695 C C . ASP A 1 94 ? -8.581 -2.518 10.594 1.00 95.00 94 ASP A C 1
ATOM 697 O O . ASP A 1 94 ? -8.550 -2.130 11.766 1.00 95.00 94 ASP A O 1
ATOM 701 N N . SER A 1 95 ? -7.722 -3.422 10.120 1.00 96.56 95 SER A N 1
ATOM 702 C CA . SER A 1 95 ? -6.812 -4.206 10.956 1.00 96.56 95 SER A CA 1
ATOM 703 C C . SER A 1 95 ? -5.328 -3.931 10.691 1.00 96.56 95 SER A C 1
ATOM 705 O O . SER A 1 95 ? -4.487 -4.231 11.543 1.00 96.56 95 SER A O 1
ATOM 707 N N . GLY A 1 96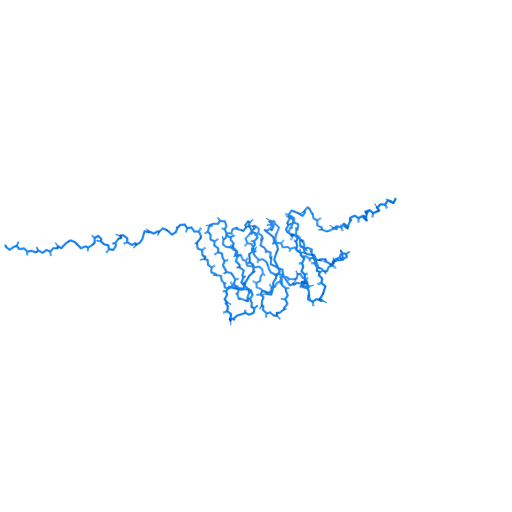 ? -4.983 -3.386 9.520 1.00 95.88 96 GLY A N 1
ATOM 708 C CA . GLY A 1 96 ? -3.600 -3.246 9.064 1.00 95.88 96 GLY A CA 1
ATOM 709 C C . GLY A 1 96 ? -2.935 -4.577 8.697 1.00 95.88 96 GLY A C 1
ATOM 710 O O . GLY A 1 96 ? -1.718 -4.628 8.514 1.00 95.88 96 GLY A O 1
ATOM 711 N N . LYS A 1 97 ? -3.685 -5.681 8.604 1.00 97.06 97 LYS A N 1
ATOM 712 C CA . LYS A 1 97 ? -3.152 -6.990 8.214 1.00 97.06 97 LYS A CA 1
ATOM 713 C C . LYS A 1 97 ? -2.908 -7.042 6.707 1.00 97.06 97 LYS A C 1
ATOM 715 O O . LYS A 1 97 ? -3.711 -6.565 5.922 1.00 97.06 97 LYS A O 1
ATOM 720 N N . VAL A 1 98 ? -1.813 -7.669 6.282 1.00 97.25 98 VAL A N 1
ATOM 721 C CA . VAL A 1 98 ? -1.533 -7.875 4.852 1.00 97.25 98 VAL A CA 1
ATOM 722 C C . VAL A 1 98 ? -2.568 -8.827 4.240 1.00 97.25 98 VAL A C 1
ATOM 724 O O . VAL A 1 98 ? -2.794 -9.911 4.784 1.00 97.25 98 VAL A O 1
ATOM 727 N N . LEU A 1 99 ? -3.158 -8.433 3.107 1.00 96.75 99 LEU A N 1
ATOM 728 C CA . LEU A 1 99 ? -4.119 -9.256 2.373 1.00 96.75 99 LEU A CA 1
ATOM 729 C C . LEU A 1 99 ? -3.486 -10.529 1.795 1.00 96.75 99 LEU A C 1
ATOM 731 O O . LEU A 1 99 ? -2.309 -10.572 1.426 1.00 96.75 99 LEU A O 1
ATOM 735 N N . ASP A 1 100 ? -4.304 -11.568 1.637 1.00 95.06 100 ASP A N 1
ATOM 736 C CA . ASP A 1 100 ? -3.857 -12.847 1.094 1.00 95.06 100 ASP A CA 1
ATOM 737 C C . ASP A 1 100 ? -3.355 -12.714 -0.357 1.00 95.06 100 ASP A C 1
ATOM 739 O O . ASP A 1 100 ? -3.982 -12.127 -1.242 1.00 95.06 100 ASP A O 1
ATOM 743 N N . GLY A 1 101 ? -2.183 -13.295 -0.618 1.00 94.69 101 GLY A N 1
ATOM 744 C CA . GLY A 1 101 ? -1.506 -13.197 -1.915 1.00 94.69 101 GLY A CA 1
ATOM 745 C C . GLY A 1 101 ? -0.700 -11.910 -2.118 1.00 94.69 101 GLY A C 1
ATOM 746 O O . GLY A 1 101 ? -0.072 -11.766 -3.169 1.00 94.69 101 GLY A O 1
ATOM 747 N N . TRP A 1 102 ? -0.669 -11.020 -1.125 1.00 96.44 102 TRP A N 1
ATOM 748 C CA . TRP A 1 102 ? 0.219 -9.861 -1.056 1.00 96.44 102 TRP A CA 1
ATOM 749 C C . TRP A 1 102 ? 1.358 -10.100 -0.041 1.00 96.44 102 TRP A C 1
ATOM 751 O O . TRP A 1 102 ? 1.233 -10.954 0.839 1.00 96.44 102 TRP A O 1
ATOM 761 N N . PRO A 1 103 ? 2.494 -9.383 -0.147 1.00 96.19 103 PRO A N 1
ATOM 762 C CA . PRO A 1 103 ? 2.840 -8.423 -1.194 1.00 96.19 103 PRO A CA 1
ATOM 763 C C . PRO A 1 103 ? 3.200 -9.094 -2.523 1.00 96.19 103 PRO A C 1
ATOM 765 O O . PRO A 1 103 ? 3.603 -10.257 -2.576 1.00 96.19 103 PRO A O 1
ATOM 768 N N . VAL A 1 104 ? 3.141 -8.320 -3.605 1.00 95.69 104 VAL A N 1
ATOM 769 C CA . VAL A 1 104 ? 3.679 -8.733 -4.909 1.00 95.69 104 VAL A CA 1
ATOM 770 C C . VAL A 1 104 ? 5.033 -8.085 -5.155 1.00 95.69 104 VAL A C 1
ATOM 772 O O . VAL A 1 104 ? 5.266 -6.930 -4.796 1.00 95.69 104 VAL A O 1
ATOM 775 N N . LYS A 1 105 ? 5.940 -8.833 -5.788 1.00 95.25 105 LYS A N 1
ATOM 776 C CA . LYS A 1 105 ? 7.256 -8.328 -6.178 1.00 95.25 105 LYS A CA 1
ATOM 777 C C . LYS A 1 105 ? 7.212 -7.741 -7.583 1.00 95.25 105 LYS A C 1
ATOM 779 O O . LYS A 1 105 ? 6.904 -8.437 -8.548 1.00 95.25 105 LYS A O 1
ATOM 784 N N . LEU A 1 106 ? 7.583 -6.478 -7.693 1.00 94.31 106 LEU A N 1
ATOM 785 C CA . LEU A 1 106 ? 7.666 -5.725 -8.932 1.00 94.31 106 LEU A CA 1
ATOM 786 C C . LEU A 1 106 ? 8.984 -6.017 -9.670 1.00 94.31 106 LEU A C 1
ATOM 788 O O . LEU A 1 106 ? 10.008 -6.324 -9.046 1.00 94.31 106 LEU A O 1
ATOM 792 N N . PRO A 1 107 ? 9.002 -5.904 -11.010 1.00 93.25 107 PRO A N 1
ATOM 793 C CA . PRO A 1 107 ? 10.199 -6.210 -11.790 1.00 93.25 107 PRO A CA 1
ATOM 794 C C . PRO A 1 107 ? 11.306 -5.156 -11.617 1.00 93.25 107 PRO A C 1
ATOM 796 O O . PRO A 1 107 ? 12.489 -5.486 -11.722 1.00 93.25 107 PRO A O 1
ATOM 799 N N . SER A 1 108 ? 10.950 -3.914 -11.283 1.00 92.56 108 SER A N 1
ATOM 800 C CA . SER A 1 108 ? 11.873 -2.801 -11.028 1.00 92.56 108 SER A CA 1
ATOM 801 C C . SER A 1 108 ? 11.360 -1.932 -9.875 1.00 92.56 108 SER A C 1
ATOM 803 O O . SER A 1 108 ? 10.264 -2.135 -9.358 1.00 92.56 108 SER A O 1
ATOM 805 N N . GLU A 1 109 ? 12.215 -1.030 -9.417 1.00 91.19 109 GLU A N 1
ATOM 806 C CA . GLU A 1 109 ? 12.016 -0.083 -8.334 1.00 91.19 109 GLU A CA 1
ATOM 807 C C . GLU A 1 109 ? 10.869 0.881 -8.621 1.00 91.19 109 GLU A C 1
ATOM 809 O O . GLU A 1 109 ? 10.665 1.330 -9.753 1.00 91.19 109 GLU A O 1
ATOM 814 N N . VAL A 1 110 ? 10.173 1.253 -7.551 1.00 88.44 110 VAL A N 1
ATOM 815 C CA . VAL A 1 110 ? 9.154 2.300 -7.534 1.00 88.44 110 VAL A CA 1
ATOM 816 C C . VAL A 1 110 ? 9.732 3.475 -6.771 1.00 88.44 110 VAL A C 1
ATOM 818 O O . VAL A 1 110 ? 10.228 3.299 -5.666 1.00 88.44 110 VAL A O 1
ATOM 821 N N . ARG A 1 111 ? 9.700 4.675 -7.349 1.00 83.31 111 ARG A N 1
ATOM 822 C CA . ARG A 1 111 ? 10.161 5.904 -6.669 1.00 83.31 111 ARG A CA 1
ATOM 823 C C . ARG A 1 111 ? 9.099 6.988 -6.566 1.00 83.31 111 ARG A C 1
ATOM 825 O O . ARG A 1 111 ? 9.315 7.985 -5.889 1.00 83.31 111 ARG A O 1
ATOM 832 N N . ALA A 1 112 ? 7.979 6.807 -7.251 1.00 82.06 112 ALA A N 1
ATOM 833 C CA . ALA A 1 112 ? 6.846 7.713 -7.212 1.00 82.06 112 ALA A CA 1
ATOM 834 C C . ALA A 1 112 ? 5.662 6.991 -6.583 1.00 82.06 112 ALA A C 1
ATOM 836 O O . ALA A 1 112 ? 5.568 5.768 -6.667 1.00 82.06 112 ALA A O 1
ATOM 837 N N . THR A 1 113 ? 4.750 7.743 -5.980 1.00 84.00 113 THR A N 1
ATOM 838 C CA . THR A 1 113 ? 3.555 7.128 -5.424 1.00 84.00 113 THR A CA 1
ATOM 839 C C . THR A 1 113 ? 2.712 6.478 -6.516 1.00 84.00 113 THR A C 1
ATOM 841 O O . THR A 1 113 ? 2.569 7.019 -7.614 1.00 84.00 113 THR A O 1
ATOM 844 N N . VAL A 1 114 ? 2.129 5.329 -6.192 1.00 91.38 114 VAL A N 1
ATOM 845 C CA . VAL A 1 114 ? 1.264 4.576 -7.101 1.00 91.38 114 VAL A CA 1
ATOM 846 C C . VAL A 1 114 ? -0.078 5.278 -7.325 1.00 91.38 114 VAL A C 1
ATOM 848 O O . VAL A 1 114 ? -0.541 6.081 -6.505 1.00 91.38 114 VAL A O 1
ATOM 851 N N . LEU A 1 115 ? -0.713 4.973 -8.454 1.00 92.81 115 LEU A N 1
ATOM 852 C CA . LEU A 1 115 ? -2.095 5.345 -8.737 1.00 92.81 115 LEU A CA 1
ATOM 853 C C . LEU A 1 115 ? -2.977 4.118 -8.513 1.00 92.81 115 LEU A C 1
ATOM 855 O O . LEU A 1 115 ? -2.678 3.051 -9.033 1.00 92.81 115 LEU A O 1
ATOM 859 N N . VAL A 1 116 ? -4.072 4.288 -7.780 1.00 92.75 116 VAL A N 1
ATOM 860 C CA . VAL A 1 116 ? -5.111 3.266 -7.636 1.00 92.75 116 VAL A CA 1
ATOM 861 C C . VAL A 1 116 ? -6.374 3.811 -8.290 1.00 92.75 116 VAL A C 1
ATOM 863 O O . VAL A 1 116 ? -6.792 4.927 -7.980 1.00 92.75 116 VAL A O 1
ATOM 866 N N . THR A 1 117 ? -6.914 3.098 -9.275 1.00 89.69 117 THR A N 1
ATOM 867 C CA . THR A 1 117 ? -8.053 3.555 -10.085 1.00 89.69 117 THR A CA 1
ATOM 868 C C . THR A 1 117 ? -8.745 2.383 -10.773 1.00 89.69 117 THR A C 1
ATOM 870 O O . THR A 1 117 ? -8.159 1.323 -10.932 1.00 89.69 117 THR A O 1
ATOM 873 N N . LYS A 1 118 ? -9.978 2.572 -11.240 1.00 85.88 118 LYS A N 1
ATOM 874 C CA . LYS A 1 118 ? -10.683 1.580 -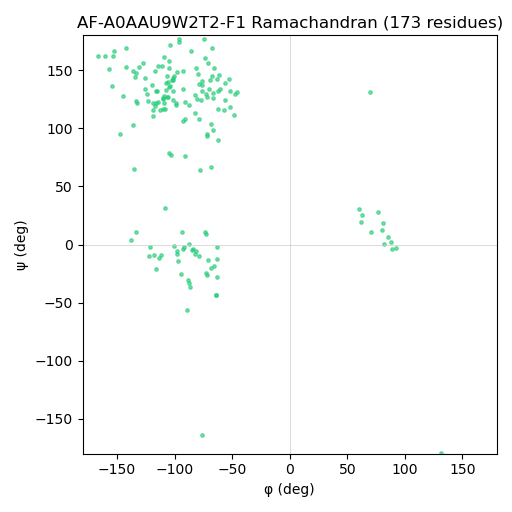12.063 1.00 85.88 118 LYS A CA 1
ATOM 875 C C . LYS A 1 118 ? -10.385 1.866 -13.532 1.00 85.88 118 LYS A C 1
ATOM 877 O O . LYS A 1 118 ? -10.857 2.878 -14.055 1.00 85.88 118 LYS A O 1
ATOM 882 N N . ILE A 1 119 ? -9.581 1.027 -14.188 1.00 80.00 119 ILE A N 1
ATOM 883 C CA . ILE A 1 119 ? -9.202 1.238 -15.598 1.00 80.00 119 ILE A CA 1
ATOM 884 C C . ILE A 1 119 ? -10.230 0.612 -16.535 1.00 80.00 119 ILE A C 1
ATOM 886 O O . ILE A 1 119 ? -10.486 1.170 -17.600 1.00 80.00 119 ILE A O 1
ATOM 890 N N . VAL A 1 120 ? -10.846 -0.507 -16.142 1.00 68.06 120 VAL A N 1
ATOM 891 C CA . VAL A 1 120 ? -11.869 -1.189 -16.948 1.00 68.06 120 VAL A CA 1
ATOM 892 C C . VAL A 1 120 ? -13.270 -0.702 -16.550 1.00 68.06 120 VAL A C 1
ATOM 894 O O . VAL A 1 120 ? -13.771 -1.078 -15.487 1.00 68.06 120 VAL A O 1
ATOM 897 N N . PRO A 1 121 ? -13.948 0.125 -17.371 1.00 57.59 121 PRO A N 1
ATOM 898 C CA . PRO A 1 121 ? -15.286 0.605 -17.052 1.00 57.59 121 PRO A CA 1
ATOM 899 C C . PRO A 1 121 ? -16.304 -0.528 -17.224 1.00 57.59 121 PRO A C 1
ATOM 901 O O . PRO A 1 121 ? -16.362 -1.154 -18.279 1.00 57.59 121 PRO A O 1
ATOM 904 N N . GLY A 1 122 ? -17.145 -0.755 -16.213 1.00 58.66 122 GLY A N 1
ATOM 905 C CA . GLY A 1 122 ? -18.325 -1.622 -16.321 1.00 58.66 122 GLY A CA 1
ATOM 906 C C . GLY A 1 122 ? -18.122 -3.109 -16.017 1.00 58.66 122 GLY A C 1
ATOM 907 O O . GLY A 1 122 ? -19.115 -3.827 -15.989 1.00 58.66 122 GLY A O 1
ATOM 908 N N . GLU A 1 123 ? -16.894 -3.566 -15.745 1.00 57.88 123 GLU A N 1
ATOM 909 C CA . GLU A 1 123 ? -16.623 -4.994 -15.490 1.00 57.88 123 GLU A CA 1
ATOM 910 C C . GLU A 1 123 ? -16.177 -5.317 -14.059 1.00 57.88 123 GLU A C 1
ATOM 912 O O . GLU A 1 123 ? -16.158 -6.490 -13.696 1.00 57.88 123 GLU A O 1
ATOM 917 N N . SER A 1 124 ? -15.839 -4.330 -13.219 1.00 59.19 124 SER A N 1
ATOM 918 C CA . SER A 1 124 ? -15.357 -4.651 -11.874 1.00 59.19 124 SER A CA 1
ATOM 919 C C . SER A 1 124 ? -15.587 -3.562 -10.828 1.00 59.19 124 SER A C 1
ATOM 921 O O . SER A 1 124 ? -15.338 -2.377 -11.062 1.00 59.19 124 SER A O 1
ATOM 923 N N . CYS A 1 125 ? -16.031 -3.975 -9.637 1.00 67.75 125 CYS A N 1
ATOM 924 C CA . CYS A 1 125 ? -15.953 -3.158 -8.423 1.00 67.75 125 CYS A CA 1
ATOM 925 C C . CYS A 1 125 ? -14.506 -3.008 -7.920 1.00 67.75 125 CYS A C 1
ATOM 927 O O . CYS A 1 125 ? -14.247 -2.106 -7.135 1.00 67.75 125 CYS A O 1
ATOM 929 N N . VAL A 1 126 ? -13.587 -3.818 -8.445 1.00 82.38 126 VAL A N 1
ATOM 930 C CA . VAL A 1 126 ? -12.185 -3.948 -8.037 1.00 82.38 126 VAL A CA 1
ATOM 931 C C . VAL A 1 126 ? -11.337 -2.805 -8.602 1.00 82.38 126 VAL A C 1
ATOM 933 O O . VAL A 1 126 ? -11.485 -2.439 -9.774 1.00 82.38 126 VAL A O 1
ATOM 936 N N . ALA A 1 127 ? -10.433 -2.252 -7.796 1.00 89.75 127 ALA A N 1
ATOM 937 C CA . ALA A 1 127 ? -9.441 -1.289 -8.263 1.00 89.75 127 ALA A CA 1
ATOM 938 C C . ALA A 1 127 ? -8.239 -1.947 -8.977 1.00 89.75 127 ALA A C 1
ATOM 940 O O . ALA A 1 127 ? -7.771 -3.030 -8.623 1.00 89.75 127 ALA A O 1
ATOM 941 N N . ASP A 1 128 ? -7.694 -1.243 -9.968 1.00 92.50 128 ASP A N 1
ATOM 942 C CA . ASP A 1 128 ? -6.394 -1.522 -10.573 1.00 92.50 128 ASP A CA 1
ATOM 943 C C . ASP A 1 128 ? -5.328 -0.600 -9.962 1.00 92.50 128 ASP A C 1
ATOM 945 O O . ASP A 1 128 ? -5.580 0.560 -9.616 1.00 92.50 128 ASP A O 1
ATOM 949 N N . ILE A 1 129 ? -4.102 -1.101 -9.871 1.00 94.56 129 ILE A N 1
ATOM 950 C CA . ILE A 1 129 ? -2.950 -0.382 -9.337 1.00 94.56 129 ILE A CA 1
ATOM 951 C C . ILE A 1 129 ? -1.969 -0.135 -10.480 1.00 94.56 129 ILE A C 1
ATOM 953 O O . ILE A 1 129 ? -1.408 -1.067 -11.056 1.00 94.56 129 ILE A O 1
ATOM 957 N N . VAL A 1 130 ? -1.745 1.136 -10.804 1.00 94.69 130 VAL A N 1
ATOM 958 C CA . VAL A 1 130 ? -0.766 1.575 -11.798 1.00 94.69 130 VAL A CA 1
ATOM 959 C C . VAL A 1 130 ? 0.506 2.008 -11.090 1.00 94.69 130 VAL A C 1
ATOM 961 O O . VAL A 1 130 ? 0.516 2.947 -10.286 1.00 94.69 130 VAL A O 1
ATOM 964 N N . VAL A 1 131 ? 1.599 1.335 -11.427 1.00 94.06 131 VAL A N 1
ATOM 965 C CA . VAL A 1 131 ? 2.900 1.519 -10.797 1.00 94.06 131 VAL A CA 1
ATOM 966 C C . VAL A 1 131 ? 3.916 1.987 -11.839 1.00 94.06 131 VAL A C 1
ATOM 968 O O . VAL A 1 131 ? 4.301 1.199 -12.707 1.00 94.06 131 VAL A O 1
ATOM 971 N N . PRO A 1 132 ? 4.384 3.246 -11.780 1.00 91.88 132 PRO A N 1
ATOM 972 C CA . PRO A 1 132 ? 5.506 3.690 -12.594 1.00 91.88 132 PRO A CA 1
ATOM 973 C C . PRO A 1 132 ? 6.811 3.077 -12.072 1.00 91.88 132 PRO A C 1
ATOM 975 O O . PRO A 1 132 ? 7.150 3.209 -10.894 1.00 91.88 132 PRO A O 1
ATOM 978 N N . LEU A 1 133 ? 7.553 2.426 -12.964 1.00 92.44 133 LEU A N 1
ATOM 979 C CA . LEU A 1 133 ? 8.797 1.733 -12.651 1.00 92.44 133 LEU A CA 1
ATOM 980 C C . LEU A 1 133 ? 10.007 2.503 -13.186 1.00 92.44 133 LEU A C 1
ATOM 982 O O . LEU A 1 133 ? 9.970 3.108 -14.260 1.00 92.44 133 LEU A O 1
ATOM 986 N N . VAL A 1 134 ? 11.116 2.453 -12.447 1.00 91.06 134 VAL A N 1
ATOM 987 C CA . VAL A 1 134 ? 12.355 3.176 -12.791 1.00 91.06 134 VAL A CA 1
ATOM 988 C C . VAL A 1 134 ? 12.963 2.705 -14.118 1.00 91.06 134 VAL A C 1
ATOM 990 O O . VAL A 1 134 ? 13.595 3.494 -14.818 1.00 91.06 134 VAL A O 1
ATOM 993 N N . ASN A 1 135 ? 12.739 1.451 -14.511 1.00 89.56 135 ASN A N 1
ATOM 994 C CA . ASN A 1 135 ? 13.222 0.884 -15.774 1.00 89.56 135 ASN A CA 1
ATOM 995 C C . ASN A 1 135 ? 12.491 1.391 -17.039 1.00 89.56 135 ASN A C 1
ATOM 997 O O . ASN A 1 135 ? 12.712 0.849 -18.122 1.00 89.56 135 ASN A O 1
ATOM 1001 N N . GLY A 1 136 ? 11.629 2.406 -16.922 1.00 88.00 136 GLY A N 1
ATOM 1002 C CA . GLY A 1 136 ? 10.879 2.964 -18.048 1.00 88.00 136 GLY A CA 1
ATOM 1003 C C . GLY A 1 136 ? 9.636 2.157 -18.416 1.00 88.00 136 GLY A C 1
ATOM 1004 O O . GLY A 1 136 ? 9.130 2.292 -19.527 1.00 88.00 136 GLY A O 1
ATOM 1005 N N . GLN A 1 137 ? 9.140 1.313 -17.512 1.00 91.94 137 GLN A N 1
ATOM 1006 C CA . GLN A 1 137 ? 7.872 0.604 -17.669 1.00 91.94 137 GLN A CA 1
ATOM 1007 C C . GLN A 1 137 ? 6.810 1.154 -16.710 1.00 91.94 137 GLN A C 1
ATOM 1009 O O . GLN A 1 137 ? 7.113 1.796 -15.707 1.00 91.94 137 GLN A O 1
ATOM 1014 N N . MET A 1 138 ? 5.549 0.868 -17.003 1.00 91.75 138 MET A N 1
ATOM 1015 C CA . MET A 1 138 ? 4.441 0.947 -16.057 1.00 91.75 138 MET A CA 1
ATOM 1016 C C . MET A 1 138 ? 3.876 -0.452 -15.871 1.00 91.75 138 MET A C 1
ATOM 1018 O O . MET A 1 138 ? 3.621 -1.140 -16.858 1.00 91.75 138 MET A O 1
ATOM 1022 N N . ALA A 1 139 ? 3.669 -0.863 -14.625 1.00 93.25 139 ALA A N 1
ATOM 1023 C CA . ALA A 1 139 ? 2.884 -2.049 -14.320 1.00 93.25 139 ALA A CA 1
ATOM 1024 C C . ALA A 1 139 ? 1.429 -1.648 -14.069 1.00 93.25 139 ALA A C 1
ATOM 1026 O O . ALA A 1 139 ? 1.180 -0.694 -13.334 1.00 93.25 139 ALA A O 1
ATOM 1027 N N . ILE A 1 140 ? 0.486 -2.373 -14.658 1.00 93.56 140 ILE A N 1
ATOM 1028 C CA . ILE A 1 140 ? -0.928 -2.344 -14.285 1.00 93.56 140 ILE A CA 1
ATOM 1029 C C . ILE A 1 140 ? -1.214 -3.668 -13.593 1.00 93.56 140 ILE A C 1
ATOM 1031 O O . ILE A 1 140 ? -1.062 -4.725 -14.204 1.00 93.56 140 ILE A O 1
ATOM 1035 N N . ILE A 1 141 ? -1.576 -3.609 -12.317 1.00 94.12 141 ILE A N 1
ATOM 1036 C CA . ILE A 1 141 ? -1.833 -4.778 -11.479 1.00 94.12 141 ILE A CA 1
ATOM 1037 C C . ILE A 1 141 ? -3.291 -4.739 -11.064 1.00 94.12 141 ILE A C 1
ATOM 1039 O O . ILE A 1 141 ? -3.720 -3.801 -10.395 1.00 94.12 141 ILE A O 1
ATOM 1043 N N . ARG A 1 142 ? -4.051 -5.762 -11.434 1.00 92.38 142 ARG A N 1
ATOM 1044 C CA . ARG A 1 142 ? -5.438 -5.889 -10.994 1.00 92.38 142 ARG A CA 1
ATOM 1045 C C . ARG A 1 142 ? -5.491 -6.354 -9.539 1.00 92.38 142 ARG A C 1
ATOM 1047 O O . ARG A 1 142 ? -4.823 -7.325 -9.192 1.00 92.38 142 ARG A O 1
ATOM 1054 N N . GLY A 1 143 ? -6.286 -5.700 -8.695 1.00 91.19 143 GLY A N 1
ATOM 1055 C CA . GLY A 1 143 ? -6.288 -5.970 -7.256 1.00 91.19 143 GLY A CA 1
ATOM 1056 C C . GLY A 1 143 ? -6.748 -7.382 -6.853 1.00 91.19 143 GLY A C 1
ATOM 1057 O O . GLY A 1 143 ? -6.063 -8.042 -6.075 1.00 91.19 143 GLY A O 1
ATOM 1058 N N . ILE A 1 144 ? -7.825 -7.896 -7.462 1.00 88.88 144 ILE A N 1
ATOM 1059 C CA . ILE A 1 144 ? -8.427 -9.199 -7.103 1.00 88.88 144 ILE A CA 1
ATOM 1060 C C . ILE A 1 144 ? -7.511 -10.409 -7.361 1.00 88.88 144 ILE A C 1
ATOM 1062 O O . ILE A 1 144 ? -7.433 -11.334 -6.553 1.00 88.88 144 ILE A O 1
ATOM 1066 N N . ASP A 1 145 ? -6.823 -10.446 -8.503 1.00 91.31 145 ASP A N 1
ATOM 1067 C CA . ASP A 1 145 ? -6.078 -11.628 -8.965 1.00 91.31 145 ASP A CA 1
ATOM 1068 C C . ASP A 1 145 ? -4.570 -11.380 -9.103 1.00 91.31 145 ASP A C 1
ATOM 1070 O O . ASP A 1 145 ? -3.799 -12.341 -9.238 1.00 91.31 145 ASP A O 1
ATOM 1074 N N . ARG A 1 146 ? -4.140 -10.117 -8.982 1.00 94.06 146 ARG A N 1
ATOM 1075 C CA . ARG A 1 146 ? -2.765 -9.632 -9.176 1.00 94.06 146 ARG A CA 1
ATOM 1076 C C . ARG A 1 146 ? -2.248 -9.853 -10.598 1.00 94.06 146 ARG A C 1
ATOM 1078 O O . ARG A 1 146 ? -1.033 -9.829 -10.827 1.00 94.06 146 ARG A O 1
ATOM 1085 N N . CYS A 1 147 ? -3.134 -10.069 -11.575 1.00 92.06 147 CYS A N 1
ATOM 1086 C CA . CYS A 1 147 ? -2.736 -10.123 -12.975 1.00 92.06 147 CYS A CA 1
ATOM 1087 C C . CYS A 1 147 ? -2.013 -8.823 -13.342 1.00 92.06 147 CYS A C 1
ATOM 1089 O O . CYS A 1 147 ? -2.529 -7.730 -13.119 1.00 92.06 147 CYS A O 1
ATOM 1091 N N . THR A 1 148 ? -0.791 -8.963 -13.859 1.00 93.06 148 THR A N 1
ATOM 1092 C CA . THR A 1 148 ? 0.123 -7.844 -14.094 1.00 93.06 148 THR A CA 1
ATOM 1093 C C . THR A 1 148 ? 0.395 -7.686 -15.583 1.00 93.06 148 THR A C 1
ATOM 1095 O O . THR A 1 148 ? 0.917 -8.600 -16.224 1.00 93.06 148 THR A O 1
ATOM 1098 N N . GLU A 1 149 ? 0.095 -6.509 -16.118 1.00 92.38 149 GLU A N 1
ATOM 1099 C CA . GLU A 1 149 ? 0.481 -6.083 -17.461 1.00 92.38 149 GLU A CA 1
ATOM 1100 C C . GLU A 1 149 ? 1.633 -5.076 -17.368 1.00 92.38 149 GLU A C 1
ATOM 1102 O O . GLU A 1 149 ? 1.603 -4.168 -16.540 1.00 92.38 149 GLU A O 1
ATOM 1107 N N . LEU A 1 150 ? 2.661 -5.229 -18.211 1.00 92.19 150 LEU A N 1
ATOM 1108 C CA . LEU A 1 150 ? 3.791 -4.300 -18.284 1.00 92.19 150 LEU A CA 1
ATOM 1109 C C . LEU A 1 150 ? 3.741 -3.507 -19.588 1.00 92.19 150 LEU A C 1
ATOM 1111 O O . LEU A 1 150 ? 3.819 -4.073 -20.678 1.00 92.19 150 LEU A O 1
ATOM 1115 N N . ILE A 1 151 ? 3.683 -2.186 -19.465 1.00 89.81 151 ILE A N 1
ATOM 1116 C CA . ILE A 1 151 ? 3.634 -1.242 -20.580 1.00 89.81 151 ILE A CA 1
ATOM 1117 C C . ILE A 1 151 ? 4.959 -0.486 -20.641 1.00 89.81 151 ILE A C 1
ATOM 1119 O O . ILE A 1 151 ? 5.369 0.137 -19.667 1.00 89.81 151 ILE A O 1
ATOM 1123 N N . ASN A 1 152 ? 5.634 -0.493 -21.790 1.00 88.69 152 ASN A N 1
ATOM 1124 C CA . ASN A 1 152 ? 6.858 0.290 -21.977 1.00 88.69 152 ASN A CA 1
ATOM 1125 C C . ASN A 1 152 ? 6.518 1.775 -22.190 1.00 88.69 152 ASN A C 1
ATOM 1127 O O . ASN A 1 152 ? 5.794 2.122 -23.122 1.00 88.69 152 ASN A O 1
ATOM 1131 N N . VAL A 1 153 ? 7.090 2.654 -21.368 1.00 76.75 153 VAL A N 1
ATOM 1132 C CA . VAL A 1 153 ? 6.979 4.116 -21.471 1.00 76.75 153 VAL A CA 1
ATOM 1133 C C . VAL A 1 153 ? 8.289 4.665 -22.028 1.00 76.75 153 VAL A C 1
ATOM 1135 O O . VAL A 1 153 ? 9.157 5.162 -21.318 1.00 76.75 153 VAL A O 1
ATOM 1138 N N . GLY A 1 154 ? 8.451 4.543 -23.340 1.00 62.69 154 GLY A N 1
ATOM 1139 C CA . GLY A 1 154 ? 9.600 5.055 -24.082 1.00 62.69 154 GLY A CA 1
ATOM 1140 C C . GLY A 1 154 ? 9.207 5.360 -25.521 1.00 62.69 154 GLY A C 1
ATOM 1141 O O . GLY A 1 154 ? 8.133 4.952 -25.966 1.00 62.69 154 GLY A O 1
ATOM 1142 N N . LYS A 1 155 ? 10.057 6.089 -26.260 1.00 52.62 155 LYS A N 1
ATOM 1143 C CA . LYS A 1 155 ? 9.862 6.268 -27.705 1.00 52.62 155 LYS A CA 1
ATOM 1144 C C . LYS A 1 155 ? 9.696 4.887 -28.326 1.00 52.62 155 LYS A C 1
ATOM 1146 O O . LYS A 1 155 ? 10.610 4.071 -28.259 1.00 52.62 155 LYS A O 1
ATOM 1151 N N . THR A 1 156 ? 8.543 4.648 -28.936 1.00 47.81 156 THR A N 1
ATOM 1152 C CA . THR A 1 156 ? 8.375 3.594 -29.925 1.00 47.81 156 THR A CA 1
ATOM 1153 C C . THR A 1 156 ? 9.541 3.738 -30.899 1.00 47.81 156 THR A C 1
ATOM 1155 O O . THR A 1 156 ? 9.626 4.740 -31.611 1.00 47.81 156 THR A O 1
ATOM 1158 N N . GLU A 1 157 ? 10.477 2.791 -30.909 1.00 49.19 157 GLU A N 1
ATOM 1159 C CA . GLU A 1 157 ? 11.368 2.613 -32.050 1.00 49.19 157 GLU A CA 1
ATOM 1160 C C . GLU A 1 157 ? 10.448 2.258 -33.224 1.00 49.19 157 GLU A C 1
ATOM 1162 O O . GLU A 1 157 ? 10.084 1.104 -33.450 1.00 49.19 157 GLU A O 1
ATOM 1167 N N . LEU A 1 158 ? 9.981 3.282 -33.940 1.00 44.25 158 LEU A N 1
ATOM 1168 C CA . LEU A 1 158 ? 9.349 3.156 -35.245 1.00 44.25 158 LEU A CA 1
ATOM 1169 C C . LEU A 1 158 ? 10.425 2.725 -36.248 1.00 44.25 158 LEU A C 1
ATOM 1171 O O . LEU A 1 158 ? 10.787 3.477 -37.145 1.00 44.25 158 LEU A O 1
ATOM 1175 N N . VAL A 1 159 ? 10.954 1.511 -36.110 1.00 46.50 159 VAL A N 1
ATOM 1176 C CA . VAL A 1 159 ? 11.804 0.887 -37.129 1.00 46.50 159 VAL A CA 1
ATOM 1177 C C . VAL A 1 159 ? 11.373 -0.564 -37.323 1.00 46.50 159 VAL A C 1
ATOM 1179 O O . VAL A 1 159 ? 12.094 -1.508 -37.039 1.00 46.50 159 VAL A O 1
ATOM 1182 N N . SER A 1 160 ? 10.151 -0.748 -37.822 1.00 47.03 160 SER A N 1
ATOM 1183 C CA . SER A 1 160 ? 9.733 -2.016 -38.446 1.00 47.03 160 SER A CA 1
ATOM 1184 C C . SER A 1 160 ? 8.911 -1.816 -39.733 1.00 47.03 160 SER A C 1
ATOM 1186 O O . SER A 1 160 ? 8.507 -2.770 -40.385 1.00 47.03 160 SER A O 1
ATOM 1188 N N . ALA A 1 161 ? 8.722 -0.573 -40.193 1.00 40.06 161 ALA A N 1
ATOM 1189 C CA . ALA A 1 161 ? 8.001 -0.306 -41.444 1.00 40.06 161 ALA A CA 1
ATOM 1190 C C . ALA A 1 161 ? 8.908 -0.083 -42.674 1.00 40.06 161 ALA A C 1
ATOM 1192 O O . ALA A 1 161 ? 8.405 -0.036 -43.792 1.00 40.06 161 ALA A O 1
ATOM 1193 N N . VAL A 1 162 ? 10.236 0.030 -42.518 1.00 47.62 162 VAL A N 1
ATOM 1194 C CA . VAL A 1 162 ? 11.140 0.364 -43.646 1.00 47.62 162 VAL A CA 1
ATOM 1195 C C . VAL A 1 162 ? 11.799 -0.867 -44.290 1.00 47.62 162 VAL A C 1
ATOM 1197 O O . VAL A 1 162 ? 12.249 -0.797 -45.430 1.00 47.62 162 VAL A O 1
ATOM 1200 N N . SER A 1 163 ? 11.764 -2.044 -43.660 1.00 48.84 163 SER A N 1
ATOM 1201 C CA . SER A 1 163 ? 12.299 -3.275 -44.274 1.00 48.84 163 SER A CA 1
ATOM 1202 C C . SER A 1 163 ? 11.333 -3.958 -45.255 1.00 48.84 163 SER A C 1
ATOM 1204 O O . SER A 1 163 ? 11.743 -4.868 -45.968 1.00 48.84 163 SER A O 1
ATOM 1206 N N . ALA A 1 164 ? 10.075 -3.510 -45.343 1.00 46.72 164 ALA A N 1
ATOM 1207 C CA . ALA A 1 164 ? 9.057 -4.112 -46.212 1.00 46.72 164 ALA A CA 1
ATOM 1208 C C . ALA A 1 164 ? 8.939 -3.469 -47.612 1.00 46.72 164 ALA A C 1
ATOM 1210 O O . ALA A 1 164 ? 8.187 -3.970 -48.441 1.00 46.72 164 ALA A O 1
ATOM 1211 N N . VAL A 1 165 ? 9.680 -2.390 -47.909 1.00 51.25 165 VAL A N 1
ATOM 1212 C CA . VAL A 1 165 ? 9.573 -1.667 -49.201 1.00 51.25 165 VAL A CA 1
ATOM 1213 C C . VAL A 1 165 ? 10.833 -1.803 -50.078 1.00 51.25 165 VAL A C 1
ATOM 1215 O O . VAL A 1 165 ? 10.806 -1.469 -51.256 1.00 51.25 165 VAL A O 1
ATOM 1218 N N . GLY A 1 166 ? 11.933 -2.367 -49.566 1.00 48.19 166 GLY A N 1
ATOM 1219 C CA . GLY A 1 166 ? 13.188 -2.514 -50.327 1.00 48.19 166 GLY A CA 1
ATOM 1220 C C . GLY A 1 166 ? 13.321 -3.787 -51.176 1.00 48.19 166 GLY A C 1
ATOM 1221 O O . GLY A 1 166 ? 14.360 -3.999 -51.794 1.00 48.19 166 GLY A O 1
ATOM 1222 N N . GLY A 1 167 ? 12.313 -4.663 -51.179 1.00 49.19 167 GLY A N 1
ATOM 1223 C CA . GLY A 1 167 ? 12.451 -6.056 -51.607 1.00 49.19 167 GLY A CA 1
ATOM 1224 C C . GLY A 1 167 ? 11.801 -6.446 -52.933 1.00 49.19 167 GLY A C 1
ATOM 1225 O O . GLY A 1 167 ? 11.378 -7.588 -53.033 1.00 49.19 167 GLY A O 1
ATOM 1226 N N . GLN A 1 168 ? 11.687 -5.567 -53.935 1.00 52.38 168 GLN A N 1
ATOM 1227 C CA . GLN A 1 168 ? 11.409 -5.991 -55.319 1.00 52.38 168 GLN A CA 1
ATOM 1228 C C . GLN A 1 168 ? 12.075 -5.056 -56.340 1.00 52.38 168 GLN A C 1
ATOM 1230 O O . GLN A 1 168 ? 11.497 -4.056 -56.754 1.00 52.38 168 GLN A O 1
ATOM 1235 N N . VAL A 1 169 ? 13.270 -5.421 -56.812 1.00 48.00 169 VAL A N 1
ATOM 1236 C CA . VAL A 1 169 ? 13.726 -5.043 -58.158 1.00 48.00 169 VAL A CA 1
ATOM 1237 C C . VAL A 1 169 ? 13.944 -6.341 -58.926 1.00 48.00 169 VAL A C 1
ATOM 1239 O O . VAL A 1 169 ? 14.712 -7.207 -58.511 1.00 48.00 169 VAL A O 1
ATOM 1242 N N . GLY A 1 170 ? 13.143 -6.508 -59.975 1.00 46.56 170 GLY A N 1
ATOM 1243 C CA . GLY A 1 170 ? 12.891 -7.772 -60.648 1.00 46.56 170 GLY A CA 1
ATOM 1244 C C . GLY A 1 170 ? 14.065 -8.339 -61.441 1.00 46.56 170 GLY A C 1
ATOM 1245 O O . GLY A 1 170 ? 14.762 -7.636 -62.168 1.00 46.56 170 GLY A O 1
ATOM 1246 N N . ALA A 1 171 ? 14.192 -9.662 -61.372 1.00 52.22 171 ALA A N 1
ATOM 1247 C CA . ALA A 1 171 ? 14.792 -10.460 -62.426 1.00 52.22 171 ALA A CA 1
ATOM 1248 C C . ALA A 1 171 ? 13.748 -10.641 -63.542 1.00 52.22 171 ALA A C 1
ATOM 1250 O O . ALA A 1 171 ? 12.760 -11.353 -63.371 1.00 52.22 171 ALA A O 1
ATOM 1251 N N . GLY A 1 172 ? 13.951 -9.969 -64.674 1.00 44.38 172 GLY A N 1
ATOM 1252 C CA . GLY A 1 172 ? 13.139 -10.114 -65.881 1.00 44.38 172 GLY A CA 1
ATOM 1253 C C . GLY A 1 172 ? 14.037 -10.179 -67.111 1.00 44.38 172 GLY A C 1
ATOM 1254 O O . GLY A 1 172 ? 14.577 -9.168 -67.545 1.00 44.38 172 GLY A O 1
ATOM 1255 N N . ALA A 1 173 ? 14.211 -11.389 -67.633 1.00 44.09 173 ALA A N 1
ATOM 1256 C CA . ALA A 1 173 ? 15.039 -11.730 -68.780 1.00 44.09 173 ALA A CA 1
ATOM 1257 C C . ALA A 1 173 ? 14.512 -11.172 -70.118 1.00 44.09 173 ALA A C 1
ATOM 1259 O O . ALA A 1 173 ? 13.307 -11.176 -70.368 1.00 44.09 173 ALA A O 1
ATOM 1260 N N . ARG A 1 174 ? 15.439 -10.801 -71.008 1.00 45.12 174 ARG A N 1
ATOM 1261 C CA . ARG A 1 174 ? 15.358 -10.870 -72.483 1.00 45.12 174 ARG A CA 1
ATOM 1262 C C . ARG A 1 174 ? 16.788 -11.212 -72.945 1.00 45.12 174 ARG A C 1
ATOM 1264 O O . ARG A 1 174 ? 17.723 -10.637 -72.400 1.00 45.12 174 ARG A O 1
ATOM 1271 N N . GLY A 1 175 ? 17.043 -12.230 -73.762 1.00 43.25 175 GLY A N 1
ATOM 1272 C CA . GLY A 1 175 ? 16.348 -12.566 -75.002 1.00 43.25 175 GLY A CA 1
ATOM 1273 C C . GLY A 1 175 ? 17.158 -11.955 -76.128 1.00 43.25 175 GLY A C 1
ATOM 1274 O O . GLY A 1 175 ? 17.007 -10.728 -76.296 1.00 43.25 175 GLY A O 1
#

Solvent-accessible surface area (backbone atoms only — not comparable to full-atom values): 10323 Å² total; per-residue (Å²): 137,83,81,77,74,71,80,78,87,76,64,91,87,58,66,67,64,86,43,47,72,50,77,42,55,35,62,71,82,83,56,56,28,40,39,40,33,19,60,66,21,39,37,42,33,20,40,84,87,69,48,79,69,32,64,36,73,53,72,80,52,30,55,33,30,71,46,78,45,31,33,65,46,84,76,58,35,26,41,38,36,39,23,39,81,15,37,41,38,40,20,40,36,65,62,43,47,70,38,91,86,46,60,43,79,50,97,45,38,35,77,54,59,66,47,77,44,68,81,63,84,93,79,58,82,34,24,26,38,40,39,58,29,74,83,39,33,31,39,42,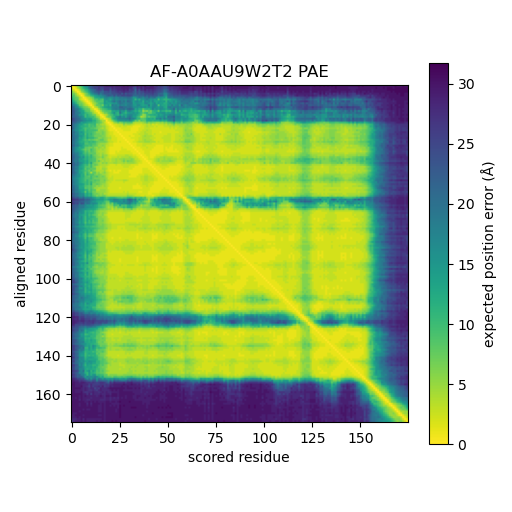29,36,44,68,79,57,55,71,47,80,43,77,64,65,83,76,81,87,75,77,76,71,78,78,74,77,80,79,82,82,91,78,91,79,137

Foldseek 3Di:
DDPPPDDPQDPPPADDFPADWDWAPQAPPPFIWIWTAHQQQKIFIAGPVRHTQEIDHDDRAGWQYWDWDQAQQPPHIWIWIAGQQQWIFTARSRYRHTDPPDTDGHPAGANHDWDWAPPDPPDGSHIWIWTDGPVQWIWIARRNPRDIDIGHRDPDPPPPPPVVPPPDDDDDDDD

Mean predicted aligned error: 11.01 Å

Organism: NCBI:txid46732

pLDDT: mean 80.57, std 18.15, range [40.06, 97.25]

Radius of gyration: 23.64 Å; Cα contacts (8 Å, |Δi|>4): 373; chains: 1; bounding box: 35×50×101 Å

InterPro domains:
  IPR013517 FG-GAP repeat [PF13517] (25-81)
  IPR028994 Integrin alpha, N-terminal [SSF69318] (15-96)
  IPR045232 Protein FAM234 [PTHR21419] (8-161)

Secondary structure (DSSP, 8-state):
----PPPP---TT-----S-EEEE--SSSSS-EEEEE-TT-EEEEEETT--EEEEEE--SS-EEEEEEE-SSSSSS-EEEEEETTSEEEEEETTT-PBPTT-PEEPSS---SPPEEE--STTT-SSPEEEEE-TTSEEEEEETTT--EEEEE-S-----SSSTTSS---------

Sequence (175 aa):
MKSSLNEPLSLSTMDSVPGQVIISDVNQDGLLEILAIDNSDNIACKDLNGKMVWEATVSSSSASGIRVADVDGDGFMEAVVATFDRYLWVLEGDSGKVLDGWPVKLPSEVRATVLVTKIVPGESCVADIVVPLVNGQMAIIRGIDRCTELINVGKTELVSAVSAVGGQVGAGARG

Nearest PDB structures (foldseek):
  6ven-assembly1_L  TM=7.151E-01  e=1.253E-03  Saccharomyces cerevisiae
  8hmd-assembly1_A  TM=7.581E-01  e=3.399E-03  Tetrahymena thermophila
  8tpu-assembly1_S8  TM=5.422E-01  e=2.233E-03  Plasmodium falciparum 3D7
  6sc2-assembly1_C  TM=5.594E-01  e=4.456E-02  Homo sapiens
  5h1k-assembly1_A  TM=3.088E-01  e=2.354E-03  Homo sapiens